Protein AF-A0A8T2IDS9-F1 (afdb_monomer_lite)

Foldseek 3Di:
DDDDPDDPVVDDPVVVVVVVVVVVVVVVVVVVVVCVVCDVPPCPPDDPDDDDDLLVQLLVCLVVVVPVSNVVSVVVPRDQLRDDPVSDGSVND

pLDDT: mean 84.97, std 14.28, range [40.28, 98.0]

Organism: NCBI:txid247094

Structure (mmCIF, N/CA/C/O backbone):
data_AF-A0A8T2IDS9-F1
#
_entry.id   AF-A0A8T2IDS9-F1
#
loop_
_atom_site.group_PDB
_atom_site.id
_atom_site.type_symbol
_atom_site.label_atom_id
_atom_site.label_alt_id
_atom_site.label_comp_id
_atom_site.label_asym_id
_atom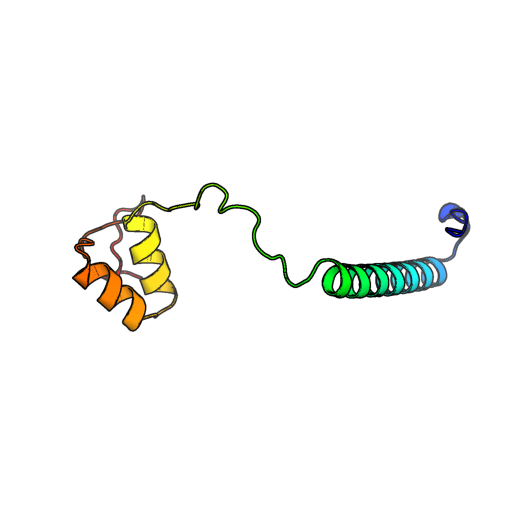_site.label_entity_id
_atom_site.label_seq_id
_atom_site.pdbx_PDB_ins_code
_atom_site.Cartn_x
_atom_site.Cartn_y
_at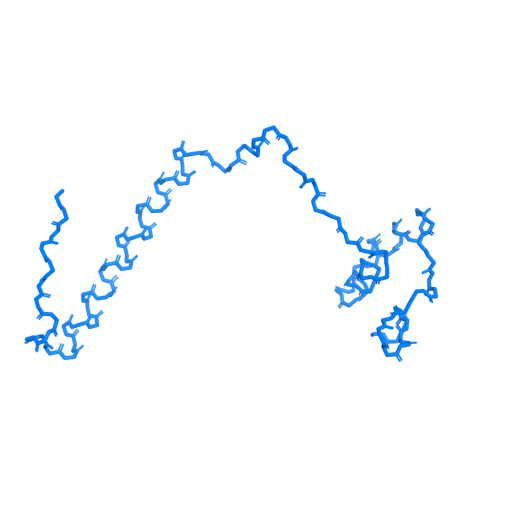om_site.Cartn_z
_atom_site.occupancy
_atom_site.B_iso_or_equiv
_atom_site.auth_seq_id
_atom_site.auth_comp_id
_atom_site.auth_asym_id
_atom_site.auth_atom_id
_atom_site.pdbx_PDB_model_num
ATOM 1 N N . MET A 1 1 ? 20.991 25.789 -18.755 1.00 40.28 1 MET A N 1
ATOM 2 C CA . MET A 1 1 ? 21.113 25.575 -20.211 1.00 40.28 1 MET A CA 1
ATOM 3 C C . MET A 1 1 ? 21.091 24.076 -20.413 1.00 40.28 1 MET A C 1
ATOM 5 O O . MET A 1 1 ? 22.029 23.430 -19.979 1.00 40.28 1 MET A O 1
ATOM 9 N N . ALA A 1 2 ? 19.979 23.522 -20.897 1.00 49.12 2 ALA A N 1
ATOM 10 C CA . ALA A 1 2 ? 19.928 22.110 -21.263 1.00 49.12 2 ALA A CA 1
ATOM 11 C C . ALA A 1 2 ? 20.788 21.917 -22.519 1.00 49.12 2 ALA A C 1
ATOM 13 O O . ALA A 1 2 ? 20.666 22.720 -23.447 1.00 49.12 2 ALA A O 1
ATOM 14 N N . ASP A 1 3 ? 21.669 20.916 -22.517 1.00 52.09 3 ASP A N 1
ATOM 15 C CA . ASP A 1 3 ? 22.435 20.527 -23.701 1.00 52.09 3 ASP A CA 1
ATOM 16 C C . ASP A 1 3 ? 21.477 20.268 -24.882 1.00 52.09 3 ASP A C 1
ATOM 18 O O . ASP A 1 3 ? 20.400 19.691 -24.679 1.00 52.09 3 ASP A O 1
ATOM 22 N N . PRO A 1 4 ? 21.812 20.713 -26.109 1.00 56.50 4 PRO A N 1
ATOM 23 C CA . PRO A 1 4 ? 20.999 20.418 -27.282 1.00 56.50 4 PRO A CA 1
ATOM 24 C C . PRO A 1 4 ? 20.889 18.895 -27.460 1.00 56.50 4 PRO A C 1
ATOM 26 O O . PRO A 1 4 ? 21.849 18.182 -27.158 1.00 56.50 4 PRO A O 1
ATOM 29 N N . PRO A 1 5 ? 19.747 18.364 -27.938 1.00 59.72 5 PRO A N 1
ATOM 30 C CA . PRO A 1 5 ? 19.626 16.938 -28.201 1.00 59.72 5 PRO A CA 1
ATOM 31 C C . PRO A 1 5 ? 20.573 16.571 -29.347 1.00 59.72 5 PRO A C 1
ATOM 33 O O . PRO A 1 5 ? 20.235 16.748 -30.516 1.00 59.72 5 PRO A O 1
ATOM 36 N N . GLU A 1 6 ? 21.773 16.085 -29.021 1.00 60.31 6 GLU A N 1
ATOM 37 C CA . GLU A 1 6 ? 22.638 15.440 -30.006 1.00 60.31 6 GLU A CA 1
ATOM 38 C C . GLU A 1 6 ? 21.847 14.311 -30.667 1.00 60.31 6 GLU A C 1
ATOM 40 O O . GLU A 1 6 ? 21.196 13.506 -29.989 1.00 60.31 6 GLU A O 1
ATOM 45 N N . LEU A 1 7 ? 21.852 14.293 -32.001 1.00 62.12 7 LEU A N 1
ATOM 46 C CA . LEU A 1 7 ? 21.097 13.338 -32.796 1.00 62.12 7 LEU A CA 1
ATOM 47 C C . LEU A 1 7 ? 21.550 11.916 -32.451 1.00 62.12 7 LEU A C 1
ATOM 49 O O . LEU A 1 7 ? 22.565 11.414 -32.927 1.00 62.12 7 LEU A O 1
ATOM 53 N N . VAL A 1 8 ? 20.737 11.236 -31.642 1.00 60.56 8 VAL A N 1
ATOM 54 C CA . VAL A 1 8 ? 20.945 9.854 -31.180 1.00 60.56 8 VAL A CA 1
ATOM 55 C C . VAL A 1 8 ? 21.143 8.867 -32.345 1.00 60.56 8 VAL A C 1
ATOM 57 O O . VAL A 1 8 ? 21.655 7.767 -32.141 1.00 60.56 8 VAL A O 1
ATOM 60 N N . SER A 1 9 ? 20.770 9.257 -33.567 1.00 65.25 9 SER A N 1
ATOM 61 C CA . SER A 1 9 ? 20.977 8.512 -34.810 1.00 65.25 9 SER A CA 1
ATOM 62 C C . SER A 1 9 ? 22.441 8.363 -35.231 1.00 65.25 9 SER A C 1
ATOM 64 O O . SER A 1 9 ? 22.748 7.407 -35.936 1.00 65.25 9 SER A O 1
ATOM 66 N N . GLU A 1 10 ? 23.335 9.264 -34.814 1.00 72.19 10 GLU A N 1
ATOM 67 C CA . GLU A 1 10 ? 24.757 9.240 -35.206 1.00 72.19 10 GLU A CA 1
ATOM 68 C C . GLU A 1 10 ? 25.651 8.525 -34.177 1.00 72.19 10 GLU A C 1
ATOM 70 O O . GLU A 1 10 ? 26.790 8.164 -34.467 1.00 72.19 10 GLU A O 1
ATOM 75 N N . MET A 1 11 ? 25.120 8.249 -32.983 1.00 67.25 11 MET A N 1
ATOM 76 C CA . MET A 1 11 ? 25.877 7.662 -31.881 1.00 67.25 11 MET A CA 1
ATOM 77 C C . MET A 1 11 ? 25.919 6.130 -31.920 1.00 67.25 11 MET A C 1
ATOM 79 O O . MET A 1 11 ? 24.896 5.433 -31.993 1.00 67.25 11 MET A O 1
ATOM 83 N N . GLY A 1 12 ? 27.115 5.578 -31.709 1.00 84.56 12 GLY A N 1
ATOM 84 C CA . GLY A 1 12 ? 27.300 4.150 -31.460 1.00 84.56 12 GLY A CA 1
ATOM 85 C C . GLY A 1 12 ? 26.533 3.668 -30.219 1.00 84.56 12 GLY A C 1
ATOM 86 O O . GLY A 1 12 ? 26.245 4.420 -29.288 1.00 84.56 12 GLY A O 1
ATOM 87 N N . THR A 1 13 ? 26.205 2.377 -30.161 1.00 82.50 13 THR A N 1
ATOM 88 C CA . THR A 1 13 ? 25.403 1.788 -29.067 1.00 82.50 13 THR A CA 1
ATOM 89 C C . THR A 1 13 ? 25.986 2.048 -27.671 1.00 82.50 13 THR A C 1
ATOM 91 O O . THR A 1 13 ? 25.238 2.334 -26.739 1.00 82.50 13 THR A O 1
ATOM 94 N N . GLN A 1 14 ? 27.314 2.003 -27.513 1.00 84.12 14 GLN A N 1
ATOM 95 C CA . GLN A 1 14 ? 27.961 2.306 -26.229 1.00 84.12 14 GLN A CA 1
ATOM 96 C C . GLN A 1 14 ? 27.821 3.775 -25.817 1.00 84.12 14 GLN A C 1
ATOM 98 O O . GLN A 1 14 ? 27.688 4.074 -24.630 1.00 84.12 14 GLN A O 1
ATOM 103 N N . GLU A 1 15 ? 27.841 4.689 -26.779 1.00 83.75 15 GLU A N 1
ATOM 104 C CA . GLU A 1 15 ? 27.743 6.125 -26.531 1.00 83.75 15 GLU A CA 1
ATOM 105 C C . GLU A 1 15 ? 26.325 6.507 -26.102 1.00 83.75 15 GLU A C 1
ATOM 107 O O . GLU A 1 15 ? 26.148 7.177 -25.085 1.00 83.75 15 GLU A O 1
ATOM 112 N N . ARG A 1 16 ? 25.315 5.913 -26.750 1.00 82.00 16 ARG A N 1
ATOM 113 C CA . ARG A 1 16 ? 23.907 6.010 -26.337 1.00 82.00 16 ARG A CA 1
ATOM 114 C C . ARG A 1 16 ? 23.675 5.512 -24.909 1.00 82.00 16 ARG A C 1
ATOM 116 O O . ARG A 1 16 ? 22.971 6.158 -24.134 1.00 82.00 16 ARG A O 1
ATOM 123 N N . LEU A 1 17 ? 24.293 4.391 -24.527 1.00 87.06 17 LEU A N 1
ATOM 124 C CA . LEU A 1 17 ? 24.203 3.870 -23.157 1.00 87.06 17 LEU A CA 1
ATOM 125 C C . LEU A 1 17 ? 24.823 4.834 -22.138 1.00 87.06 17 LEU A C 1
ATOM 127 O O . LEU A 1 17 ? 24.216 5.103 -21.100 1.00 87.06 17 LEU A O 1
ATOM 131 N N . ARG A 1 18 ? 26.004 5.389 -22.435 1.00 88.94 18 ARG A N 1
ATOM 132 C CA . ARG A 1 18 ? 26.669 6.378 -21.570 1.00 88.94 18 ARG A CA 1
ATOM 133 C C . ARG A 1 18 ? 25.850 7.663 -21.448 1.00 88.94 18 ARG A C 1
ATOM 135 O O . ARG A 1 18 ? 25.719 8.184 -20.341 1.00 88.94 18 ARG A O 1
ATOM 142 N N . GLN A 1 19 ? 25.267 8.145 -22.544 1.00 86.62 19 GLN A N 1
ATOM 143 C CA . GLN A 1 19 ? 24.394 9.320 -22.547 1.00 86.62 19 GLN A CA 1
ATOM 144 C C . GLN A 1 19 ? 23.148 9.083 -21.679 1.00 86.62 19 GLN A C 1
ATOM 146 O O . GLN A 1 19 ? 22.866 9.875 -20.780 1.00 86.62 19 GLN A O 1
ATOM 151 N N . GLY A 1 20 ? 22.464 7.946 -21.847 1.00 90.38 20 GLY A N 1
ATOM 152 C CA . GLY A 1 20 ? 21.302 7.588 -21.028 1.00 90.38 20 GLY A CA 1
ATOM 153 C C . GLY A 1 20 ? 21.627 7.466 -19.534 1.00 90.38 20 GLY A C 1
ATOM 154 O O . GLY A 1 20 ? 20.860 7.932 -18.690 1.00 90.38 20 GLY A O 1
ATOM 155 N N . GLN A 1 21 ? 22.791 6.902 -19.190 1.00 92.69 21 GLN A N 1
ATOM 156 C CA . GLN A 1 21 ? 23.269 6.852 -17.804 1.00 92.69 21 GLN A CA 1
ATOM 157 C C . GLN A 1 21 ? 23.517 8.256 -17.231 1.00 92.69 21 GLN A C 1
ATOM 159 O O . GLN A 1 21 ? 23.101 8.532 -16.106 1.00 92.69 21 GLN A O 1
ATOM 164 N N . ARG A 1 22 ? 24.143 9.157 -18.003 1.00 91.62 22 ARG A N 1
ATOM 165 C CA . ARG A 1 22 ? 24.390 10.552 -17.595 1.00 91.62 22 ARG A CA 1
ATOM 166 C C . ARG A 1 22 ? 23.091 11.323 -17.381 1.00 91.62 22 ARG A C 1
ATOM 168 O O . ARG A 1 22 ? 22.946 11.967 -16.347 1.00 91.62 22 ARG A O 1
ATOM 175 N N . HIS A 1 23 ? 22.139 11.212 -18.305 1.00 92.00 23 HIS A N 1
ATOM 176 C CA . HIS A 1 23 ? 20.848 11.896 -18.201 1.00 92.00 23 HIS A CA 1
ATOM 177 C C . HIS A 1 23 ? 20.059 11.409 -16.986 1.00 92.00 23 HIS A C 1
ATOM 179 O O . HIS A 1 23 ? 19.572 12.224 -16.207 1.00 92.00 23 HIS A O 1
ATOM 185 N N . ARG A 1 24 ? 20.002 10.091 -16.755 1.00 93.62 24 ARG A N 1
ATOM 186 C CA . ARG A 1 24 ? 19.362 9.538 -15.553 1.00 93.62 24 ARG A CA 1
ATOM 187 C C . ARG A 1 24 ? 20.033 10.045 -14.275 1.00 93.62 24 ARG A C 1
ATOM 189 O O . ARG A 1 24 ? 19.342 10.394 -13.325 1.00 93.62 24 ARG A O 1
ATOM 196 N N . ALA A 1 25 ? 21.365 10.103 -14.245 1.00 95.12 25 ALA A N 1
ATOM 197 C CA . ALA A 1 25 ? 22.093 10.611 -13.086 1.00 95.12 25 ALA A CA 1
ATOM 198 C C . ALA A 1 25 ? 21.794 12.094 -12.811 1.00 95.12 25 ALA A C 1
ATOM 200 O O . ALA A 1 25 ? 21.664 12.471 -11.649 1.00 95.12 25 ALA A O 1
ATOM 201 N N . GLN A 1 26 ? 21.661 12.921 -13.852 1.00 94.69 26 GLN A N 1
ATOM 202 C CA . GLN A 1 26 ? 21.263 14.327 -13.715 1.00 94.69 26 GLN A CA 1
ATOM 203 C C . GLN A 1 26 ? 19.817 14.450 -13.221 1.00 94.69 26 GLN A C 1
ATOM 205 O O . GLN A 1 26 ? 19.583 15.095 -12.207 1.00 94.69 26 GLN A O 1
ATOM 210 N N . GLN A 1 27 ? 18.876 13.726 -13.833 1.00 94.69 27 GLN A N 1
ATOM 211 C CA . GLN A 1 27 ? 17.469 13.720 -13.414 1.00 94.69 27 GLN A CA 1
ATOM 212 C C . GLN A 1 27 ? 17.293 13.336 -11.941 1.00 94.69 27 GLN A C 1
ATOM 214 O O . GLN A 1 27 ? 16.525 13.971 -11.227 1.00 94.69 27 GLN A O 1
ATOM 219 N N . LEU A 1 28 ? 18.020 12.319 -11.466 1.00 94.75 28 LEU A N 1
ATOM 220 C CA . LEU A 1 28 ? 17.969 11.905 -10.062 1.00 94.75 28 LEU A CA 1
ATOM 221 C C . LEU A 1 28 ? 18.545 12.970 -9.115 1.00 94.75 28 LEU A C 1
ATOM 223 O O . LEU A 1 28 ? 18.042 13.121 -8.004 1.00 94.75 28 LEU A O 1
ATOM 227 N N . ARG A 1 29 ? 19.578 13.715 -9.536 1.00 94.44 29 ARG A N 1
ATOM 228 C CA . ARG A 1 29 ? 20.139 14.833 -8.754 1.00 94.44 29 ARG A CA 1
ATOM 229 C C . ARG A 1 29 ? 19.144 15.981 -8.645 1.00 94.44 29 ARG A C 1
ATOM 231 O O . ARG A 1 29 ? 18.897 16.452 -7.538 1.00 94.44 29 ARG A O 1
ATOM 238 N N . ASP A 1 30 ? 18.549 16.370 -9.767 1.00 92.50 30 ASP A N 1
ATOM 239 C CA . ASP A 1 30 ? 17.560 17.445 -9.818 1.00 92.50 30 ASP A CA 1
ATOM 240 C C . ASP A 1 30 ? 16.307 17.074 -9.012 1.00 92.50 30 ASP A C 1
ATOM 242 O O . ASP A 1 30 ? 15.774 17.897 -8.269 1.00 92.50 30 ASP A O 1
ATOM 246 N N . TRP A 1 31 ? 15.869 15.811 -9.093 1.00 88.75 31 TRP A N 1
ATOM 247 C CA . TRP A 1 31 ? 14.776 15.280 -8.278 1.00 88.75 31 TRP A CA 1
ATOM 248 C C . TRP A 1 31 ? 15.097 15.336 -6.780 1.00 88.75 31 TRP A C 1
ATOM 250 O O . TRP A 1 31 ? 14.314 15.884 -6.010 1.00 88.75 31 TRP A O 1
ATOM 260 N N . ALA A 1 32 ? 16.273 14.851 -6.366 1.00 90.25 32 ALA A N 1
ATOM 261 C CA . ALA A 1 32 ? 16.684 14.869 -4.963 1.00 90.25 32 ALA A CA 1
ATOM 262 C C . ALA A 1 32 ? 16.819 16.296 -4.404 1.00 90.25 32 ALA A C 1
ATOM 264 O O . ALA A 1 32 ? 16.533 16.532 -3.229 1.00 90.25 32 ALA A O 1
ATOM 265 N N . GLN A 1 33 ? 17.253 17.257 -5.225 1.00 88.69 33 GLN A N 1
ATOM 266 C CA . GLN A 1 33 ? 17.260 18.670 -4.852 1.00 88.69 33 GLN A CA 1
ATOM 267 C C . GLN A 1 33 ? 15.833 19.204 -4.694 1.00 88.69 33 GLN A C 1
ATOM 269 O O . GLN A 1 33 ? 15.527 19.825 -3.677 1.00 88.69 33 GLN A O 1
ATOM 274 N N . ARG A 1 34 ? 14.943 18.897 -5.643 1.00 85.44 34 ARG A N 1
ATOM 275 C CA . ARG A 1 34 ? 13.537 19.301 -5.581 1.00 85.44 34 ARG A CA 1
ATOM 276 C C . ARG A 1 34 ? 12.843 18.772 -4.331 1.00 85.44 34 ARG A C 1
ATOM 278 O O . ARG A 1 34 ? 12.177 19.548 -3.663 1.00 85.44 34 ARG A O 1
ATOM 285 N N . GLU A 1 35 ? 13.035 17.501 -3.976 1.00 85.06 35 GLU A N 1
ATOM 286 C CA . GLU A 1 35 ? 12.457 16.914 -2.756 1.00 85.06 35 GLU A CA 1
ATOM 287 C C . GLU A 1 35 ? 12.927 17.620 -1.476 1.00 85.06 35 GLU A C 1
ATOM 289 O O . GLU A 1 35 ? 12.158 17.764 -0.525 1.00 85.06 35 GLU A O 1
ATOM 294 N N . ARG A 1 36 ? 14.179 18.098 -1.448 1.00 82.69 36 ARG A N 1
ATOM 295 C CA . ARG A 1 36 ? 14.704 18.894 -0.327 1.00 82.69 36 ARG A CA 1
ATOM 296 C C . ARG A 1 36 ? 14.064 20.279 -0.259 1.00 82.69 36 ARG A C 1
ATOM 298 O O . ARG A 1 36 ? 13.797 20.759 0.837 1.00 82.69 36 ARG A O 1
ATOM 305 N N . GLU A 1 37 ? 13.828 20.907 -1.408 1.00 82.38 37 GLU A N 1
ATOM 306 C CA . GLU A 1 37 ? 13.242 22.250 -1.515 1.00 82.38 37 GLU A CA 1
ATOM 307 C C . GLU A 1 37 ? 11.731 22.257 -1.251 1.00 82.38 37 GLU A C 1
ATOM 309 O O . GLU A 1 37 ? 11.224 23.156 -0.585 1.00 82.38 37 GLU A O 1
ATOM 314 N N . THR A 1 38 ? 11.001 21.248 -1.733 1.00 75.94 38 THR A N 1
ATOM 315 C CA . THR A 1 38 ? 9.551 21.125 -1.519 1.00 75.94 38 THR A CA 1
ATOM 316 C C . THR A 1 38 ? 9.195 20.567 -0.141 1.00 75.94 38 THR A C 1
ATOM 318 O O . THR A 1 38 ? 8.015 20.522 0.209 1.00 75.94 38 THR A O 1
ATOM 321 N N . GLY A 1 39 ? 10.196 20.131 0.632 1.00 66.25 39 GLY A N 1
ATOM 322 C CA . GLY A 1 39 ? 10.004 19.290 1.806 1.00 66.25 39 GLY A CA 1
ATOM 323 C C . GLY A 1 39 ? 9.430 17.923 1.420 1.00 66.25 39 GLY A C 1
ATOM 324 O O . GLY A 1 39 ? 8.822 17.748 0.361 1.00 66.25 39 GLY A O 1
ATOM 325 N N . THR A 1 40 ? 9.591 16.930 2.292 1.00 63.12 40 THR A N 1
ATOM 326 C CA . THR A 1 40 ? 8.779 15.710 2.242 1.00 63.12 40 THR A CA 1
ATOM 327 C C . THR A 1 40 ? 7.327 16.145 2.378 1.00 63.12 40 THR A C 1
ATOM 329 O O . THR A 1 40 ? 6.918 16.553 3.461 1.00 63.12 40 THR A O 1
ATOM 332 N N . GLY A 1 41 ? 6.613 16.184 1.247 1.00 59.03 41 GLY A N 1
ATOM 333 C CA . GLY A 1 41 ? 5.407 16.982 1.043 1.00 59.03 41 GLY A CA 1
ATOM 334 C C . GLY A 1 41 ? 4.579 17.150 2.307 1.00 59.03 41 GLY A C 1
ATOM 335 O O . GLY A 1 41 ? 3.967 16.195 2.790 1.00 59.03 41 GLY A O 1
ATOM 336 N N . THR A 1 42 ? 4.552 18.370 2.848 1.00 57.59 42 THR A N 1
ATOM 337 C CA . THR A 1 42 ? 3.483 18.751 3.760 1.00 57.59 42 THR A CA 1
ATOM 338 C C . THR A 1 42 ? 2.218 18.614 2.937 1.00 57.59 42 THR A C 1
ATOM 340 O O . THR A 1 42 ? 1.934 19.428 2.061 1.00 57.59 42 THR A O 1
ATOM 343 N N . LEU A 1 43 ? 1.535 17.481 3.125 1.00 59.28 43 LEU A N 1
ATOM 344 C CA . LEU A 1 43 ? 0.283 17.165 2.462 1.00 59.28 43 LEU A CA 1
ATOM 345 C C . LEU A 1 43 ? -0.564 18.433 2.556 1.00 59.28 43 LEU A C 1
ATOM 347 O O . LEU A 1 43 ? -0.878 18.878 3.665 1.00 59.28 43 LEU A O 1
ATOM 351 N N . GLY A 1 44 ? -0.849 19.051 1.405 1.00 62.66 44 GLY A N 1
ATOM 352 C CA . GLY A 1 44 ? -1.731 20.210 1.326 1.00 62.66 44 GLY A CA 1
ATOM 353 C C . GLY A 1 44 ? -3.043 19.930 2.073 1.00 62.66 44 GLY A C 1
ATOM 354 O O . GLY A 1 44 ? -3.311 18.769 2.402 1.00 62.66 44 GLY A O 1
ATOM 355 N N . PRO A 1 45 ? -3.857 20.963 2.370 1.00 63.12 45 PRO A N 1
ATOM 356 C CA . PRO A 1 45 ? -5.045 20.849 3.221 1.00 63.12 45 PRO A CA 1
ATOM 357 C C . PRO A 1 45 ? -5.796 19.566 2.894 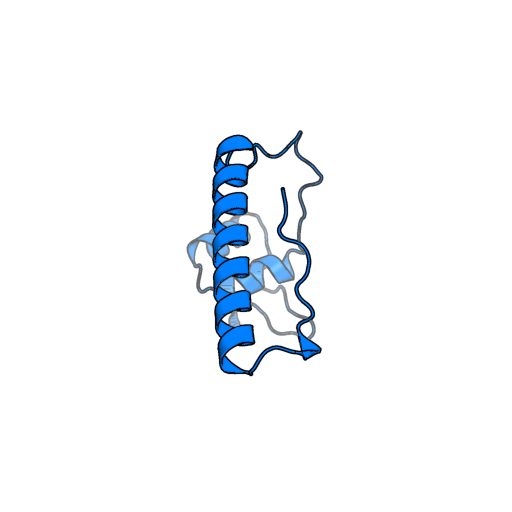1.00 63.12 45 PRO A C 1
ATOM 359 O O . PRO A 1 45 ? -6.252 19.417 1.765 1.00 63.12 45 PRO A O 1
ATOM 362 N N . ARG A 1 46 ? -5.774 18.631 3.859 1.00 62.41 46 ARG A N 1
ATOM 363 C CA . ARG A 1 46 ? -6.052 17.194 3.709 1.00 62.41 46 ARG A CA 1
ATOM 364 C C . ARG A 1 46 ? -7.002 16.919 2.546 1.00 62.41 46 ARG A C 1
ATOM 366 O O . ARG A 1 46 ? -8.219 16.939 2.723 1.00 62.41 46 ARG A O 1
ATOM 373 N N . GLY A 1 47 ? -6.424 16.688 1.365 1.00 65.44 47 GLY A N 1
ATOM 374 C CA . GLY A 1 47 ? -7.171 16.244 0.197 1.00 65.44 47 GLY A CA 1
ATOM 375 C C . GLY A 1 47 ? -7.942 14.976 0.549 1.00 65.44 47 GLY A C 1
ATOM 376 O O . GLY A 1 47 ? -7.587 14.288 1.511 1.00 65.44 47 GLY A O 1
ATOM 377 N N . HIS A 1 48 ? -9.019 14.698 -0.191 1.00 67.69 48 HIS A N 1
ATOM 378 C CA . HIS A 1 48 ? -9.890 13.546 0.038 1.00 67.69 48 HIS A CA 1
ATOM 379 C C . HIS A 1 48 ? -9.093 12.306 0.454 1.00 67.69 48 HIS A C 1
ATOM 381 O O . HIS A 1 48 ? -8.284 11.774 -0.306 1.00 67.69 48 HIS A O 1
ATOM 387 N N . ARG A 1 49 ? -9.311 11.868 1.696 1.00 78.44 49 ARG A N 1
ATOM 388 C CA . ARG A 1 49 ? -8.687 10.664 2.225 1.00 78.44 49 ARG A CA 1
ATOM 389 C C . ARG A 1 49 ? -9.280 9.481 1.469 1.00 78.44 49 ARG A C 1
ATOM 391 O O . ARG A 1 49 ? -10.457 9.174 1.638 1.00 78.44 49 ARG A O 1
ATOM 398 N N . VAL A 1 50 ? -8.469 8.852 0.624 1.00 87.06 50 VAL A N 1
ATOM 399 C CA . VAL A 1 50 ? -8.848 7.621 -0.074 1.00 87.06 50 VAL A CA 1
ATOM 400 C C . VAL A 1 50 ? -9.135 6.552 0.979 1.00 87.06 50 VAL A C 1
ATOM 402 O O . VAL A 1 50 ? -8.370 6.382 1.930 1.00 87.06 50 VAL A O 1
ATOM 405 N N . THR A 1 51 ? -10.271 5.876 0.840 1.00 90.88 51 TH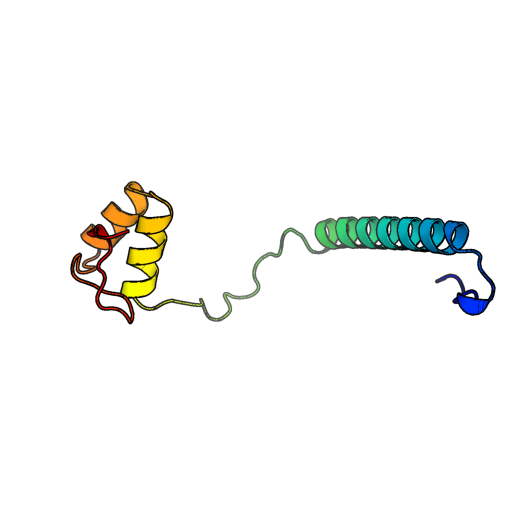R A N 1
ATOM 406 C CA . THR A 1 51 ? -10.686 4.775 1.715 1.00 90.88 51 THR A CA 1
ATOM 407 C C . THR A 1 51 ? -11.024 3.565 0.862 1.00 90.88 51 THR A C 1
ATOM 409 O O . THR A 1 51 ? -11.382 3.711 -0.307 1.00 90.88 51 THR A O 1
ATOM 412 N N . PHE A 1 52 ? -10.886 2.380 1.449 1.00 92.06 52 PHE A N 1
ATOM 413 C CA . PHE A 1 52 ? -11.162 1.112 0.788 1.00 92.06 52 PHE A CA 1
ATOM 414 C C . PHE A 1 52 ? -12.316 0.386 1.485 1.00 92.06 52 PHE A C 1
ATOM 416 O O . PHE A 1 52 ? -12.562 0.625 2.672 1.00 92.06 52 PHE A O 1
ATOM 423 N N . PRO A 1 53 ? -13.034 -0.491 0.766 1.00 94.19 53 PRO A N 1
ATOM 424 C CA . PRO A 1 53 ? -14.065 -1.327 1.360 1.00 94.19 53 PRO A CA 1
ATOM 425 C C . PRO A 1 53 ? -13.519 -2.247 2.469 1.00 94.19 53 PRO A C 1
ATOM 427 O O . PRO A 1 53 ? -12.396 -2.747 2.348 1.00 94.19 53 PRO A O 1
ATOM 430 N N . PRO A 1 54 ? -14.316 -2.549 3.514 1.00 94.19 54 PRO A N 1
ATOM 431 C CA . PRO A 1 54 ? -13.855 -3.330 4.660 1.00 94.19 54 PRO A CA 1
ATOM 432 C C . PRO A 1 54 ? -13.298 -4.720 4.340 1.00 94.19 54 PRO A C 1
ATOM 434 O O . PRO A 1 54 ? -12.352 -5.168 4.984 1.00 94.19 54 PRO A O 1
ATOM 437 N N . ASN A 1 55 ? -13.878 -5.408 3.351 1.00 94.94 55 ASN A N 1
ATOM 438 C CA . ASN A 1 55 ? -13.427 -6.734 2.930 1.00 94.94 55 ASN A CA 1
ATOM 439 C C . ASN A 1 55 ? -12.019 -6.685 2.332 1.00 94.94 55 ASN A C 1
ATOM 441 O O . ASN A 1 55 ? -11.197 -7.530 2.671 1.00 94.94 55 ASN A O 1
ATOM 445 N N . VAL A 1 56 ? -11.720 -5.671 1.515 1.00 95.00 56 VAL A N 1
ATOM 446 C CA . VAL A 1 56 ? -10.385 -5.468 0.937 1.00 95.00 56 VAL A CA 1
ATOM 447 C C . VAL A 1 56 ? -9.377 -5.156 2.038 1.00 95.00 56 VAL A C 1
ATOM 449 O O . VAL A 1 56 ? -8.327 -5.785 2.097 1.00 95.00 56 VAL A O 1
ATOM 452 N N . THR A 1 57 ? -9.708 -4.233 2.945 1.00 96.06 57 THR A N 1
ATOM 453 C CA . THR A 1 57 ? -8.812 -3.830 4.038 1.00 96.06 57 THR A CA 1
ATOM 454 C C . THR A 1 57 ? -8.476 -4.987 4.981 1.00 96.06 57 THR A C 1
ATOM 456 O O . THR A 1 57 ? -7.310 -5.176 5.313 1.00 96.06 57 THR A O 1
ATOM 459 N N . LEU A 1 58 ? -9.468 -5.789 5.391 1.00 96.00 58 LEU A N 1
ATOM 460 C CA . LE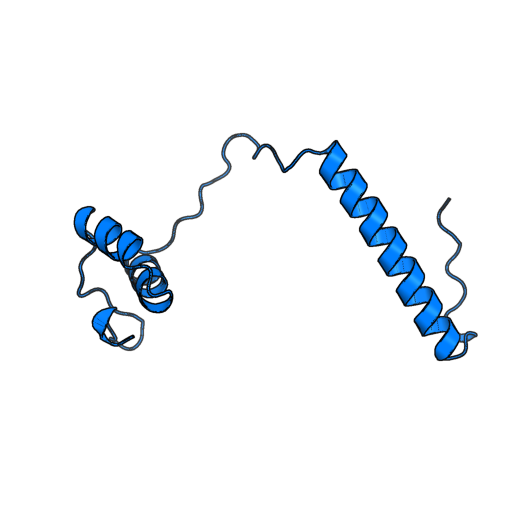U A 1 58 ? -9.223 -6.939 6.268 1.00 96.00 58 LEU A CA 1
ATOM 461 C C . LEU A 1 58 ? -8.412 -8.037 5.568 1.00 96.00 58 LEU A C 1
ATOM 463 O O . LEU A 1 58 ? -7.523 -8.623 6.183 1.00 96.00 58 LEU A O 1
ATOM 467 N N . MET A 1 59 ? -8.708 -8.307 4.293 1.00 94.94 59 MET A N 1
ATOM 468 C CA . MET A 1 59 ? -8.005 -9.329 3.518 1.00 94.94 59 MET A CA 1
ATOM 469 C C . MET A 1 59 ? -6.538 -8.962 3.308 1.00 94.94 59 MET A C 1
ATOM 471 O O . MET A 1 59 ? -5.656 -9.790 3.495 1.00 94.94 59 MET A O 1
ATOM 475 N N . GLU A 1 60 ? -6.273 -7.706 2.958 1.00 95.44 60 GLU A N 1
ATOM 476 C CA . GLU A 1 60 ? -4.922 -7.228 2.683 1.00 95.44 60 GLU A CA 1
ATOM 477 C C . GLU A 1 60 ? -4.046 -7.293 3.948 1.00 95.44 60 GLU A C 1
ATOM 479 O O . GLU A 1 60 ? -2.948 -7.853 3.904 1.00 95.44 60 GLU A O 1
ATOM 484 N N . ALA A 1 61 ? -4.581 -6.887 5.107 1.00 96.38 61 ALA A N 1
ATOM 485 C CA . ALA A 1 61 ? -3.901 -7.045 6.394 1.00 96.38 61 ALA A CA 1
ATOM 486 C C . ALA A 1 61 ? -3.586 -8.521 6.724 1.00 96.38 61 ALA A C 1
ATOM 488 O O . ALA A 1 61 ? -2.488 -8.829 7.198 1.00 96.38 61 ALA A O 1
ATOM 489 N N . ALA A 1 62 ? -4.514 -9.443 6.430 1.00 95.56 62 ALA A N 1
ATOM 490 C CA . ALA A 1 62 ? -4.303 -10.879 6.614 1.00 95.56 62 ALA A CA 1
ATOM 491 C C . ALA A 1 62 ? -3.209 -11.427 5.681 1.00 95.56 62 ALA A C 1
ATOM 493 O O . ALA A 1 62 ? -2.298 -12.106 6.151 1.00 95.56 62 ALA A O 1
ATOM 494 N N . THR A 1 63 ? -3.219 -11.058 4.394 1.00 94.75 63 THR A N 1
ATOM 495 C CA . THR A 1 63 ? -2.187 -11.481 3.425 1.00 94.75 63 THR A CA 1
ATOM 496 C C . THR A 1 63 ? -0.787 -10.959 3.762 1.00 94.75 63 THR A C 1
ATOM 498 O O . THR A 1 63 ? 0.207 -11.628 3.482 1.00 94.75 63 THR A O 1
ATOM 501 N N . ARG A 1 64 ? -0.682 -9.791 4.415 1.00 95.44 64 ARG A N 1
ATOM 502 C CA . ARG A 1 64 ? 0.585 -9.257 4.949 1.00 95.44 64 ARG A CA 1
ATOM 503 C C . ARG A 1 64 ? 1.040 -9.923 6.249 1.00 95.44 64 ARG A C 1
ATOM 505 O O . ARG A 1 64 ? 2.125 -9.602 6.734 1.00 95.44 64 ARG A O 1
ATOM 512 N N . ASN A 1 65 ? 0.236 -10.823 6.819 1.00 94.56 65 ASN A N 1
ATOM 513 C CA . ASN A 1 65 ? 0.440 -11.407 8.143 1.00 94.56 65 ASN A CA 1
ATOM 514 C C . ASN A 1 65 ? 0.577 -10.337 9.253 1.00 94.56 65 ASN A C 1
ATOM 516 O O . ASN A 1 65 ? 1.304 -10.520 10.234 1.00 94.56 65 ASN A O 1
ATOM 520 N N . ASP A 1 66 ? -0.112 -9.198 9.108 1.00 96.75 66 ASP A N 1
ATOM 521 C CA . ASP A 1 66 ? -0.127 -8.143 10.125 1.00 96.75 66 ASP A CA 1
ATOM 522 C C . ASP A 1 66 ? -1.205 -8.436 11.174 1.00 96.75 66 ASP A C 1
ATOM 524 O O . ASP A 1 66 ? -2.324 -7.919 11.154 1.00 96.75 66 ASP A O 1
ATOM 528 N N . VAL A 1 67 ? -0.853 -9.300 12.127 1.00 95.88 67 VAL A N 1
ATOM 529 C CA . VAL A 1 67 ? -1.764 -9.742 13.193 1.00 95.88 67 VAL A CA 1
ATOM 530 C C . VAL A 1 67 ? -2.293 -8.566 14.021 1.00 95.88 67 VAL A C 1
ATOM 532 O O . VAL A 1 67 ? -3.432 -8.605 14.489 1.00 95.88 67 VAL A O 1
ATOM 535 N N . ARG A 1 68 ? -1.495 -7.505 14.204 1.00 97.69 68 ARG A N 1
ATOM 536 C CA . ARG A 1 68 ? -1.903 -6.337 14.997 1.00 97.69 68 ARG A CA 1
ATOM 537 C C . ARG A 1 68 ? -2.963 -5.527 14.268 1.00 97.69 68 ARG A C 1
ATOM 539 O O . ARG A 1 68 ? -3.942 -5.114 14.888 1.00 97.69 68 ARG A O 1
ATOM 546 N N . GLU A 1 69 ? -2.779 -5.319 12.972 1.00 96.81 69 GLU A N 1
ATOM 547 C CA . GLU A 1 69 ? -3.757 -4.629 12.140 1.00 96.81 69 GLU A CA 1
ATOM 548 C C . GLU A 1 69 ? -5.053 -5.435 12.018 1.00 96.81 69 GLU A C 1
ATOM 550 O O . GLU A 1 69 ? -6.128 -4.888 12.260 1.00 96.81 69 GLU A O 1
ATOM 555 N N . VAL A 1 70 ? -4.968 -6.746 11.769 1.00 96.38 70 VAL A N 1
ATOM 556 C CA . VAL A 1 70 ? -6.141 -7.636 11.752 1.00 96.38 70 VAL A CA 1
ATOM 557 C C . VAL A 1 70 ? -6.894 -7.564 13.084 1.00 96.38 70 VAL A C 1
ATOM 559 O O . VAL A 1 70 ? -8.107 -7.352 13.096 1.00 96.38 70 VAL A O 1
ATOM 562 N N . GLN A 1 71 ? -6.192 -7.660 14.218 1.00 97.38 71 GLN A N 1
ATOM 563 C CA . GLN A 1 71 ? -6.807 -7.532 15.541 1.00 97.38 71 GLN A CA 1
ATOM 564 C C . GLN A 1 71 ? -7.505 -6.176 15.718 1.00 97.38 71 GLN A C 1
ATOM 566 O O . GLN A 1 71 ? -8.632 -6.126 16.214 1.00 97.38 71 GLN A O 1
ATOM 571 N N . HIS A 1 72 ? -6.862 -5.085 15.300 1.00 98.00 72 HIS A N 1
ATOM 572 C CA . HIS A 1 72 ? -7.435 -3.745 15.377 1.00 98.00 72 HIS A CA 1
ATOM 573 C C . HIS A 1 72 ? -8.698 -3.608 14.516 1.00 98.00 72 HIS A C 1
ATOM 575 O O . HIS A 1 72 ? -9.702 -3.064 14.973 1.00 98.00 72 HIS A O 1
ATOM 581 N N . LEU A 1 73 ? -8.689 -4.122 13.286 1.00 96.81 73 LEU A N 1
ATOM 582 C CA . LEU A 1 73 ? -9.843 -4.077 12.385 1.00 96.81 73 LEU A CA 1
ATOM 583 C C . LEU A 1 73 ? -11.033 -4.853 12.962 1.00 96.81 73 LEU A C 1
ATOM 585 O O . LEU A 1 73 ? -12.150 -4.332 12.996 1.00 96.81 73 LEU A O 1
ATOM 589 N N . LEU A 1 74 ? -10.792 -6.054 13.498 1.00 96.56 74 LEU A N 1
ATOM 590 C C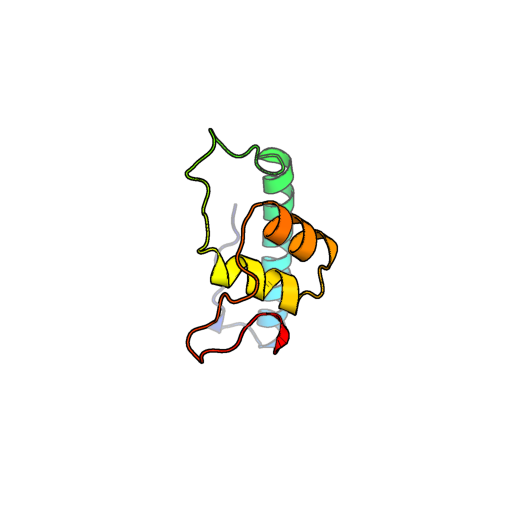A . LEU A 1 74 ? -11.829 -6.864 14.143 1.00 96.56 74 LEU A CA 1
ATOM 591 C C . LEU A 1 74 ? -12.413 -6.169 15.384 1.00 96.56 74 LEU A C 1
ATOM 593 O O . LEU A 1 74 ? -13.630 -6.146 15.563 1.00 96.56 74 LEU A O 1
ATOM 597 N N . GLN A 1 75 ? -11.573 -5.539 16.212 1.00 97.50 75 GLN A N 1
ATOM 598 C CA . GLN A 1 75 ? -12.025 -4.754 17.371 1.00 97.50 75 GLN A CA 1
ATOM 599 C C . GLN A 1 75 ? -12.878 -3.540 16.976 1.00 97.50 75 GLN A C 1
ATOM 601 O O . GLN A 1 75 ? -13.764 -3.147 17.731 1.00 97.50 75 GLN A O 1
ATOM 606 N N . ASN A 1 76 ? -12.654 -2.976 15.787 1.00 96.75 76 ASN A N 1
ATOM 607 C CA . ASN A 1 76 ? -13.452 -1.880 15.234 1.00 96.75 76 ASN A CA 1
ATOM 608 C C . ASN A 1 76 ? -14.712 -2.351 14.480 1.00 96.75 76 ASN A C 1
ATOM 610 O O . ASN A 1 76 ? -15.340 -1.557 13.779 1.00 96.75 76 ASN A O 1
ATOM 614 N N . GLY A 1 77 ? -15.100 -3.625 14.609 1.00 95.38 77 GLY A N 1
ATOM 615 C CA . GLY A 1 77 ? -16.366 -4.144 14.085 1.00 95.38 77 GLY A CA 1
ATOM 616 C C . GLY A 1 77 ? -16.305 -4.689 12.658 1.00 95.38 77 GLY A C 1
ATOM 617 O O . GLY A 1 77 ? -17.352 -4.936 12.059 1.00 95.38 77 GLY A O 1
ATOM 618 N N . TYR A 1 78 ? -15.110 -4.902 12.102 1.00 96.31 78 TYR A N 1
ATOM 619 C CA . TYR A 1 78 ? -14.982 -5.614 10.833 1.00 96.31 78 TYR A CA 1
ATOM 620 C C . TYR A 1 78 ? -15.371 -7.075 11.052 1.00 96.31 78 TYR A C 1
ATOM 622 O O . TYR A 1 78 ? -14.891 -7.728 11.978 1.00 96.31 78 TYR A O 1
ATOM 630 N N . SER A 1 79 ? -16.252 -7.598 10.199 1.00 96.19 79 SER A N 1
ATOM 631 C CA . SER A 1 79 ? -16.664 -8.995 10.298 1.00 96.19 79 SER A CA 1
ATOM 632 C C . SER A 1 79 ? -15.525 -9.915 9.836 1.00 96.19 79 SER A C 1
ATOM 634 O O . SER A 1 79 ? -15.010 -9.725 8.733 1.00 96.19 79 SER A O 1
ATOM 636 N N . PRO A 1 80 ? -15.161 -10.956 10.607 1.00 95.00 80 PRO A N 1
ATOM 637 C CA . PRO A 1 80 ? -14.163 -11.940 10.180 1.00 95.00 80 PRO A CA 1
ATOM 638 C C . PRO A 1 80 ? -14.639 -12.791 8.990 1.00 95.00 80 PRO A C 1
ATOM 640 O O . PRO A 1 80 ? -13.832 -13.438 8.330 1.00 95.00 80 PRO A O 1
ATOM 643 N N . ASN A 1 81 ? -15.944 -12.772 8.699 1.00 95.75 81 ASN A N 1
ATOM 644 C CA . ASN A 1 81 ? -16.563 -13.521 7.606 1.00 95.75 81 ASN A CA 1
ATOM 645 C C . ASN A 1 81 ? -16.644 -12.716 6.299 1.00 95.75 81 ASN A C 1
ATOM 647 O O . ASN A 1 81 ? -17.337 -13.130 5.372 1.00 95.75 81 ASN A O 1
ATOM 651 N N . LEU A 1 82 ? -15.996 -11.549 6.221 1.00 95.38 82 LEU A N 1
ATOM 652 C CA . LEU A 1 82 ? -15.856 -10.826 4.959 1.00 95.38 82 LEU A CA 1
ATOM 653 C C . LEU A 1 82 ? -15.069 -11.680 3.960 1.00 95.38 82 LEU A C 1
ATOM 655 O O . LEU A 1 82 ? -14.093 -12.333 4.331 1.00 95.38 82 LEU A O 1
ATOM 659 N N . TYR A 1 83 ? -15.504 -11.652 2.702 1.00 95.19 83 TYR A N 1
ATOM 660 C CA . TYR A 1 83 ? -14.947 -12.467 1.630 1.00 95.19 83 TYR A CA 1
ATOM 661 C C . TYR A 1 83 ? -14.589 -11.634 0.389 1.00 95.19 83 TYR A C 1
ATOM 663 O O . TYR A 1 83 ? -15.067 -10.506 0.213 1.00 95.19 83 TYR A O 1
ATOM 671 N N . ASN A 1 84 ? -13.688 -12.173 -0.435 1.00 93.12 84 ASN A N 1
ATOM 672 C CA . ASN A 1 84 ? -13.317 -11.618 -1.740 1.00 93.12 84 ASN A CA 1
ATOM 673 C C . ASN A 1 84 ? -14.323 -12.034 -2.839 1.00 93.12 84 ASN A C 1
ATOM 675 O O . ASN A 1 84 ? -15.325 -12.677 -2.553 1.00 93.12 84 ASN A O 1
ATOM 679 N N . GLU A 1 85 ? -14.074 -11.697 -4.104 1.00 93.19 85 GLU A N 1
ATOM 680 C CA . GLU A 1 85 ? -14.985 -12.034 -5.217 1.00 93.19 85 GLU A CA 1
ATOM 681 C C . GLU A 1 85 ? -15.185 -13.551 -5.423 1.00 93.19 85 GLU A C 1
ATOM 683 O O . GLU A 1 85 ? -16.224 -13.966 -5.932 1.00 93.19 85 GLU A O 1
ATOM 688 N N . ASP A 1 86 ? -14.245 -14.375 -4.949 1.00 93.62 86 ASP A N 1
ATOM 689 C CA . ASP A 1 86 ? -14.286 -15.841 -5.034 1.00 93.62 86 ASP A CA 1
ATOM 690 C C . ASP A 1 86 ? -14.995 -16.510 -3.841 1.00 93.62 86 ASP A C 1
ATOM 692 O O . ASP A 1 86 ? -15.138 -17.733 -3.807 1.00 93.62 86 ASP A O 1
ATOM 696 N N . GLY A 1 87 ? -15.419 -15.744 -2.829 1.00 94.19 87 GLY A N 1
ATOM 697 C CA . GLY A 1 87 ? -16.012 -16.294 -1.604 1.00 94.19 87 GLY A CA 1
ATOM 698 C C . GLY A 1 87 ? -15.002 -16.709 -0.525 1.00 94.19 87 GLY A C 1
ATOM 699 O O . GLY A 1 87 ? -15.395 -17.314 0.473 1.00 94.19 87 GLY A O 1
ATOM 700 N N . LEU A 1 88 ? -13.717 -16.371 -0.675 1.00 93.31 88 LEU A N 1
ATOM 701 C CA . LEU A 1 88 ? -12.668 -16.680 0.300 1.00 93.31 88 LEU A CA 1
ATOM 702 C C . LEU A 1 88 ? -12.603 -15.620 1.398 1.00 93.31 88 LEU A C 1
ATOM 704 O O . LEU A 1 88 ? -12.528 -14.424 1.116 1.00 93.31 88 LEU A O 1
ATOM 708 N N . THR A 1 89 ? -12.591 -16.064 2.655 1.00 95.44 89 THR A N 1
ATOM 709 C CA . THR A 1 89 ? -12.410 -15.197 3.832 1.00 95.44 89 THR A CA 1
ATOM 710 C C . THR A 1 89 ? -10.935 -14.995 4.178 1.00 95.44 89 THR A C 1
ATOM 712 O O . THR A 1 89 ? -10.070 -15.706 3.673 1.00 95.44 89 THR A O 1
ATOM 715 N N . ALA A 1 90 ? -10.650 -14.065 5.096 1.00 92.69 90 ALA A N 1
ATOM 716 C CA . ALA A 1 90 ? -9.293 -13.799 5.583 1.00 92.69 90 ALA A CA 1
ATOM 717 C C . ALA A 1 90 ? -8.581 -15.043 6.147 1.00 92.69 90 ALA A C 1
ATOM 719 O O . ALA A 1 90 ? -7.364 -15.131 6.073 1.00 92.69 90 ALA A O 1
ATOM 720 N N . LEU A 1 91 ? -9.333 -16.015 6.674 1.00 92.31 91 LEU A N 1
ATOM 721 C CA . LEU A 1 91 ? -8.782 -17.267 7.202 1.00 92.31 91 LEU A CA 1
ATOM 722 C C . LEU A 1 91 ? -8.252 -18.213 6.108 1.00 92.31 91 LEU A C 1
ATOM 724 O O . LEU A 1 91 ? -7.457 -19.093 6.412 1.00 92.31 91 LEU A O 1
ATOM 728 N N . HIS A 1 92 ? -8.717 -18.073 4.865 1.00 92.44 92 HIS A N 1
ATOM 729 C CA . HIS A 1 92 ? -8.287 -18.927 3.753 1.00 92.44 92 HIS A CA 1
ATOM 730 C C . HIS A 1 92 ? -6.945 -18.502 3.140 1.00 92.44 92 HIS A C 1
ATOM 732 O O . HIS A 1 92 ? -6.400 -19.266 2.345 1.00 92.44 92 HIS A O 1
ATOM 738 N N . GLN A 1 93 ? -6.480 -17.284 3.438 1.00 83.31 93 GLN A N 1
ATOM 739 C CA . GLN A 1 93 ? -5.259 -16.703 2.870 1.00 83.31 93 GLN A CA 1
ATOM 740 C C . GLN A 1 93 ? -3.984 -17.272 3.495 1.00 83.31 93 GLN A C 1
ATOM 742 O O . GLN A 1 93 ? -4.042 -17.742 4.653 1.00 83.31 93 GLN A O 1
#

Sequence (93 aa):
MADPPELVSEMGTQERLRQGQRHRAQQLRDWAQRERETGTGTLGPRGHRVTFPPNVTLMEAATRNDVREVQHLLQNGYSPNLYNEDGLTALHQ

Secondary structure (DSSP, 8-state):
-PPP---TTTS-HHHHHHHHHHHHHHHHHHHHHHHHHSTTT---TT-------HHHHHHHHHHTT-HHHHHHHHHTT--TT-B-TTS-BGGG-

InterPro domains:
  IPR036770 Ankyrin repeat-containing domain superfamily [G3DSA:1.25.40.20] (16-93)
  IPR036770 Ankyrin repeat-containing domain superfamily [SSF48403] (58-92)
  IPR051226 Protein Phosphatase 1 Regulatory Subunit [PTHR24179] (8-93)

Radius of gyration: 24.23 Å; chains: 1; bounding box: 45×44×53 Å